Protein AF-R7FGC3-F1 (afdb_monomer_lite)

Secondary structure (DSSP, 8-state):
--HHHHHHHHHHHHTT--PPSS--TTS-HHHHHHHHHHHHHHHHHHHHHHT-

Foldseek 3Di:
DDPVVVLLCVLLVVLVHDDDDDDDPVDDPVSVVSSVVVSVVVVVVVVVVVVD

Radius of gyration: 12.12 Å; chains: 1; bounding box: 29×20×33 Å

pLDDT: mean 95.28, std 5.15, range [68.62, 98.38]

Structure (mmCIF, N/CA/C/O backbone):
data_AF-R7FGC3-F1
#
_entry.id   AF-R7FGC3-F1
#
loop_
_atom_site.group_PDB
_atom_site.id
_atom_site.type_symbol
_atom_site.label_atom_id
_atom_site.label_alt_id
_atom_site.label_comp_id
_atom_site.label_asym_id
_atom_site.label_entity_id
_atom_site.label_seq_id
_atom_site.pdbx_PDB_ins_code
_atom_site.Cartn_x
_atom_site.Cartn_y
_atom_site.Cartn_z
_atom_site.occupancy
_atom_site.B_iso_or_equiv
_atom_site.auth_seq_id
_atom_site.auth_comp_id
_atom_site.auth_asym_id
_atom_site.auth_atom_id
_atom_site.pdbx_PDB_model_num
ATOM 1 N N . MET A 1 1 ? 8.993 -12.979 5.027 1.00 68.62 1 MET A N 1
ATOM 2 C CA . MET A 1 1 ? 7.908 -12.048 4.651 1.00 68.62 1 MET A CA 1
ATOM 3 C C . MET A 1 1 ? 7.067 -11.767 5.884 1.00 68.62 1 MET A C 1
ATOM 5 O O . MET A 1 1 ? 6.547 -12.713 6.470 1.00 68.62 1 MET A O 1
ATOM 9 N N . THR A 1 2 ? 7.022 -10.514 6.335 1.00 92.31 2 THR A N 1
ATOM 10 C CA . THR A 1 2 ? 6.294 -10.116 7.553 1.00 92.31 2 THR A CA 1
ATOM 11 C C . THR A 1 2 ? 4.778 -10.084 7.315 1.00 92.31 2 THR A C 1
ATOM 13 O O . THR A 1 2 ? 4.324 -10.159 6.172 1.00 92.31 2 THR A O 1
ATOM 16 N N . ALA A 1 3 ? 3.972 -9.971 8.377 1.00 91.31 3 ALA A N 1
ATOM 17 C CA . ALA A 1 3 ? 2.523 -9.785 8.236 1.00 91.31 3 ALA A CA 1
ATOM 18 C C . ALA A 1 3 ? 2.187 -8.509 7.438 1.00 91.31 3 ALA A C 1
ATOM 20 O O . ALA A 1 3 ? 1.319 -8.536 6.569 1.00 91.31 3 ALA A O 1
ATOM 21 N N . LEU A 1 4 ? 2.937 -7.426 7.670 1.00 92.69 4 LEU A N 1
ATOM 22 C CA . LEU A 1 4 ? 2.797 -6.173 6.927 1.00 92.69 4 LEU A CA 1
ATOM 23 C C . LEU A 1 4 ? 3.164 -6.322 5.447 1.00 92.69 4 LEU A C 1
ATOM 25 O O . LEU A 1 4 ? 2.500 -5.731 4.599 1.00 92.69 4 LEU A O 1
ATOM 29 N N . ASP A 1 5 ? 4.171 -7.137 5.119 1.00 93.88 5 ASP A N 1
ATOM 30 C CA . ASP A 1 5 ? 4.518 -7.398 3.719 1.00 93.88 5 ASP A CA 1
ATOM 31 C C . ASP A 1 5 ? 3.394 -8.121 2.984 1.00 93.88 5 ASP A C 1
ATOM 33 O O . ASP A 1 5 ? 3.037 -7.719 1.881 1.00 93.88 5 ASP A O 1
ATOM 37 N N . LYS A 1 6 ? 2.810 -9.161 3.595 1.00 95.00 6 LYS A N 1
ATOM 38 C CA . LYS A 1 6 ? 1.661 -9.871 3.011 1.00 95.00 6 LYS A CA 1
ATOM 39 C C . LYS A 1 6 ? 0.493 -8.914 2.788 1.00 95.00 6 LYS A C 1
ATOM 41 O O . LYS A 1 6 ? -0.039 -8.842 1.685 1.00 95.00 6 LYS A O 1
ATOM 46 N N . PHE A 1 7 ? 0.190 -8.109 3.802 1.00 96.44 7 PHE A N 1
ATOM 47 C CA . PHE A 1 7 ? -0.878 -7.121 3.749 1.00 96.44 7 PHE A CA 1
ATOM 48 C C . PHE A 1 7 ? -0.681 -6.081 2.633 1.00 96.44 7 PHE A C 1
ATOM 50 O O . PHE A 1 7 ? -1.620 -5.745 1.918 1.00 96.44 7 PHE A O 1
ATOM 57 N N . LYS A 1 8 ? 0.550 -5.606 2.420 1.00 96.12 8 LYS A N 1
ATOM 58 C CA . LYS A 1 8 ? 0.894 -4.701 1.312 1.00 96.12 8 LYS A CA 1
ATOM 59 C C . LYS A 1 8 ? 0.547 -5.306 -0.055 1.00 96.12 8 LYS A C 1
ATOM 61 O O . LYS A 1 8 ? -0.020 -4.608 -0.894 1.00 96.12 8 LYS A O 1
ATOM 66 N N . TYR A 1 9 ? 0.865 -6.584 -0.279 1.00 97.31 9 TYR A N 1
ATOM 67 C CA . TYR A 1 9 ? 0.567 -7.273 -1.544 1.00 97.31 9 TYR A CA 1
ATOM 68 C C . TYR A 1 9 ? -0.931 -7.560 -1.728 1.00 97.31 9 TYR A C 1
ATOM 70 O O . TYR A 1 9 ? -1.444 -7.440 -2.843 1.00 97.31 9 TYR A O 1
ATOM 78 N N . GLU A 1 10 ? -1.646 -7.879 -0.647 1.00 96.62 10 GLU A N 1
ATOM 79 C CA . GLU A 1 10 ? -3.108 -8.015 -0.662 1.00 96.62 10 GLU A CA 1
ATOM 80 C C . GLU A 1 10 ? -3.771 -6.698 -1.072 1.00 96.62 10 GLU A C 1
ATOM 82 O O . GLU A 1 10 ? -4.538 -6.661 -2.033 1.00 96.62 10 GLU A O 1
ATOM 87 N N . VAL A 1 11 ? -3.402 -5.592 -0.418 1.00 97.81 11 VAL A N 1
ATOM 88 C CA . VAL A 1 11 ? -3.936 -4.266 -0.750 1.00 97.81 11 VAL A CA 1
ATOM 89 C C . VAL A 1 11 ? -3.599 -3.877 -2.185 1.00 97.81 11 VAL A C 1
ATOM 91 O O . VAL A 1 11 ? -4.473 -3.369 -2.882 1.00 97.81 11 VAL A O 1
ATOM 94 N N . ALA A 1 12 ? -2.373 -4.133 -2.650 1.00 97.62 12 ALA A N 1
ATOM 95 C CA . ALA A 1 12 ? -1.984 -3.877 -4.036 1.00 97.62 12 ALA A CA 1
ATOM 96 C C . ALA A 1 12 ? -2.885 -4.614 -5.038 1.00 97.62 12 ALA A C 1
ATOM 98 O O . ALA A 1 12 ? -3.378 -4.001 -5.988 1.00 97.62 12 ALA A O 1
ATOM 99 N N . SER A 1 13 ? -3.178 -5.886 -4.764 1.00 97.06 13 SER A N 1
ATOM 100 C CA . SER A 1 13 ? -4.077 -6.703 -5.582 1.00 97.06 13 SER A CA 1
ATOM 101 C C . SER A 1 13 ? -5.503 -6.144 -5.595 1.00 97.06 13 SER A C 1
ATOM 103 O O . SER A 1 13 ? -6.102 -6.018 -6.661 1.00 97.06 13 SER A O 1
ATOM 105 N N . GLU A 1 14 ? -6.034 -5.729 -4.442 1.00 97.06 14 GLU A N 1
ATOM 106 C CA . GLU A 1 14 ? -7.372 -5.130 -4.348 1.00 97.06 14 GLU A CA 1
ATOM 107 C C . GLU A 1 14 ? -7.501 -3.806 -5.111 1.00 97.06 14 GLU A C 1
ATOM 109 O O . GLU A 1 14 ? -8.555 -3.504 -5.672 1.00 97.06 14 GLU A O 1
ATOM 114 N N . VAL A 1 15 ? -6.440 -2.992 -5.130 1.00 96.44 15 VAL A N 1
ATOM 115 C CA . VAL A 1 15 ? -6.450 -1.705 -5.841 1.00 96.44 15 VAL A CA 1
ATOM 116 C C . VAL A 1 15 ? -6.069 -1.827 -7.318 1.00 96.44 15 VAL A C 1
ATOM 118 O O . VAL A 1 15 ? -6.041 -0.808 -8.011 1.00 96.44 15 VAL A O 1
ATOM 121 N N . GLY A 1 16 ? -5.813 -3.047 -7.802 1.00 96.12 16 GLY A N 1
ATOM 122 C CA . GLY A 1 16 ? -5.466 -3.335 -9.193 1.00 96.12 16 GLY A CA 1
ATOM 123 C C . GLY A 1 16 ? -4.057 -2.892 -9.586 1.00 96.12 16 GLY A C 1
ATOM 124 O O . GLY A 1 16 ? -3.815 -2.610 -10.757 1.00 96.12 16 GLY A O 1
ATOM 125 N N . VAL A 1 17 ? -3.133 -2.798 -8.626 1.00 96.62 17 VAL A N 1
ATOM 126 C CA . VAL A 1 17 ? -1.739 -2.414 -8.873 1.00 96.62 17 VAL A CA 1
ATOM 127 C C . VAL A 1 17 ? -0.855 -3.652 -8.778 1.00 96.62 17 VAL A C 1
ATOM 129 O O . VAL A 1 17 ? -0.804 -4.320 -7.747 1.00 96.62 17 VAL A O 1
ATOM 132 N N . ASN A 1 18 ? -0.125 -3.947 -9.853 1.00 95.00 18 ASN A N 1
ATOM 133 C CA . ASN A 1 18 ? 0.818 -5.059 -9.884 1.00 95.00 18 ASN A CA 1
ATOM 134 C C . ASN A 1 18 ? 2.104 -4.700 -9.122 1.00 95.00 18 ASN A C 1
ATOM 136 O O . ASN A 1 18 ? 3.039 -4.155 -9.706 1.00 95.00 18 ASN A O 1
ATOM 140 N N . LEU A 1 19 ? 2.137 -4.997 -7.823 1.00 96.12 19 LEU A N 1
ATOM 141 C CA . LEU A 1 19 ? 3.311 -4.807 -6.975 1.00 96.12 19 LEU A CA 1
ATOM 142 C C . LEU A 1 19 ? 4.162 -6.081 -6.952 1.00 96.12 19 LEU A C 1
ATOM 144 O O . LEU A 1 19 ? 3.721 -7.127 -6.47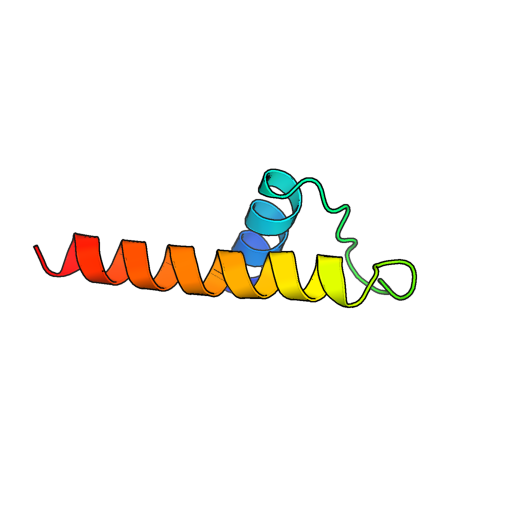7 1.00 96.12 19 LEU A O 1
ATOM 148 N N . LYS A 1 20 ? 5.399 -5.978 -7.433 1.00 94.50 20 LYS A N 1
ATOM 149 C CA . LYS A 1 20 ? 6.362 -7.081 -7.514 1.00 94.50 20 LYS A CA 1
ATOM 150 C C . LYS A 1 20 ? 7.195 -7.164 -6.241 1.00 94.50 20 LYS A C 1
ATOM 152 O O . LYS A 1 20 ? 7.414 -6.157 -5.565 1.00 94.50 20 LYS A O 1
ATOM 157 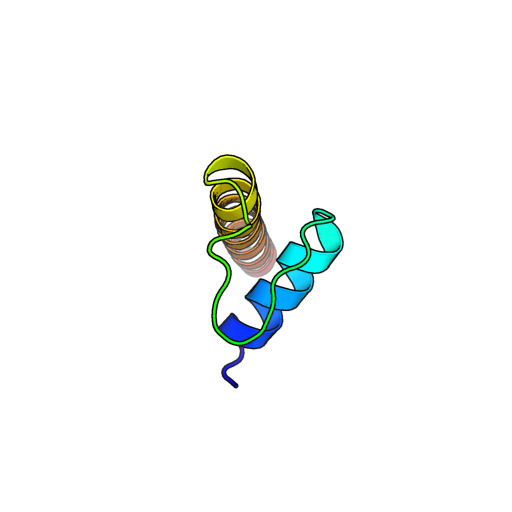N N . ASP A 1 21 ? 7.727 -8.346 -5.960 1.00 93.31 21 ASP A N 1
ATOM 158 C CA . ASP A 1 21 ? 8.840 -8.461 -5.023 1.00 93.31 21 ASP A CA 1
ATOM 159 C C . ASP A 1 21 ? 10.127 -7.973 -5.711 1.00 93.31 21 ASP A C 1
ATOM 161 O O . ASP A 1 21 ? 10.465 -8.426 -6.806 1.00 93.31 21 ASP A O 1
ATOM 165 N N . GLY A 1 22 ? 10.806 -6.995 -5.111 1.00 91.88 22 GLY A N 1
ATOM 166 C CA . GLY A 1 22 ? 11.953 -6.308 -5.712 1.00 91.88 22 GLY A CA 1
ATOM 167 C C . GLY A 1 22 ? 11.617 -4.953 -6.351 1.00 91.88 22 GLY A C 1
ATOM 168 O O . GLY A 1 22 ? 10.927 -4.117 -5.762 1.00 91.88 22 GLY A O 1
ATOM 169 N N . TYR A 1 23 ? 12.188 -4.680 -7.528 1.00 94.00 23 TYR A N 1
ATOM 170 C CA . TYR A 1 23 ? 12.124 -3.356 -8.153 1.00 94.00 23 TYR A CA 1
ATOM 171 C C . TYR A 1 23 ? 10.741 -3.059 -8.749 1.00 94.00 23 TYR A C 1
ATOM 173 O O . TYR A 1 23 ? 10.221 -3.824 -9.558 1.00 94.00 23 TYR A O 1
ATOM 181 N N . ASN A 1 24 ? 10.183 -1.907 -8.372 1.00 95.06 24 ASN A N 1
ATOM 182 C CA . ASN A 1 24 ? 8.866 -1.419 -8.791 1.00 95.06 24 ASN A CA 1
ATOM 183 C C . ASN A 1 24 ? 8.947 -0.008 -9.401 1.00 95.06 24 ASN A C 1
ATOM 185 O O . ASN A 1 24 ? 8.039 0.802 -9.232 1.00 95.06 24 ASN A O 1
ATOM 189 N N . GLY A 1 25 ? 10.057 0.331 -10.067 1.00 95.25 25 GLY A N 1
ATOM 190 C CA . GLY A 1 25 ? 10.234 1.664 -10.661 1.00 95.25 25 GLY A CA 1
ATOM 191 C C . GLY A 1 25 ? 9.310 1.961 -11.843 1.00 95.25 25 GLY A C 1
ATOM 192 O O . GLY A 1 25 ? 9.213 3.109 -12.260 1.00 95.25 25 GLY A O 1
ATOM 193 N N . ASP A 1 26 ? 8.620 0.946 -12.365 1.00 94.94 26 ASP A N 1
ATOM 194 C CA . ASP A 1 26 ? 7.560 1.085 -13.363 1.00 94.94 26 ASP A CA 1
ATOM 195 C C . ASP A 1 26 ? 6.205 1.495 -12.761 1.00 94.94 26 ASP A C 1
ATOM 197 O O . ASP A 1 26 ? 5.304 1.900 -13.495 1.00 94.94 26 ASP A O 1
ATOM 201 N N . ILE A 1 27 ? 6.048 1.432 -11.435 1.00 96.31 27 ILE A N 1
ATOM 202 C CA . ILE A 1 27 ? 4.823 1.855 -10.753 1.00 96.31 27 ILE A CA 1
ATOM 203 C C . ILE A 1 27 ? 4.817 3.375 -10.602 1.00 96.31 27 ILE A C 1
ATOM 205 O O . ILE A 1 27 ? 5.770 3.983 -10.113 1.00 96.31 27 ILE A O 1
ATOM 209 N N . SER A 1 28 ? 3.701 4.004 -10.975 1.00 97.19 28 SER A N 1
ATOM 210 C CA . SER A 1 28 ? 3.539 5.442 -10.790 1.00 97.19 28 SER A CA 1
ATOM 211 C C . SER A 1 28 ? 3.503 5.810 -9.300 1.00 97.19 28 SER A C 1
ATOM 213 O O . SER A 1 28 ? 2.959 5.080 -8.469 1.00 97.19 28 SER A O 1
ATOM 215 N N . ALA A 1 29 ? 4.001 6.997 -8.939 1.00 97.25 29 ALA A N 1
ATOM 216 C CA . ALA A 1 29 ? 3.903 7.492 -7.559 1.00 97.25 29 ALA A CA 1
ATOM 217 C C . ALA A 1 29 ? 2.445 7.535 -7.050 1.00 97.25 29 ALA A C 1
ATOM 219 O O . ALA A 1 29 ? 2.186 7.333 -5.864 1.00 97.25 29 ALA A O 1
ATOM 220 N N . ARG A 1 30 ? 1.483 7.751 -7.960 1.00 97.50 30 ARG A N 1
ATOM 221 C CA . ARG A 1 30 ? 0.046 7.710 -7.667 1.00 97.50 30 ARG A CA 1
ATOM 222 C C . ARG A 1 30 ? -0.404 6.312 -7.244 1.00 97.50 30 ARG A C 1
ATOM 224 O O . ARG A 1 30 ? -1.139 6.196 -6.267 1.00 97.50 30 ARG A O 1
ATOM 231 N N . ASP A 1 31 ? 0.037 5.273 -7.943 1.00 97.75 31 ASP A N 1
ATOM 232 C CA . ASP A 1 31 ? -0.330 3.886 -7.644 1.00 97.75 31 ASP A CA 1
ATOM 233 C C . ASP A 1 31 ? 0.339 3.390 -6.361 1.00 97.75 31 ASP A C 1
ATOM 235 O O . ASP A 1 31 ? -0.327 2.804 -5.507 1.00 97.75 31 ASP A O 1
ATOM 239 N N . ALA A 1 32 ? 1.617 3.723 -6.154 1.00 97.06 32 ALA A N 1
ATOM 240 C CA . ALA A 1 32 ? 2.304 3.464 -4.889 1.00 97.06 32 ALA A CA 1
ATOM 241 C C . ALA A 1 32 ? 1.592 4.155 -3.709 1.00 97.06 32 ALA A C 1
ATOM 243 O O . ALA A 1 32 ? 1.335 3.534 -2.673 1.00 97.06 32 ALA A O 1
ATOM 244 N N . GLY A 1 33 ? 1.193 5.420 -3.888 1.00 97.69 33 GLY A N 1
ATOM 245 C CA . GLY A 1 33 ? 0.401 6.163 -2.908 1.00 97.69 33 GLY A CA 1
ATOM 246 C C . GLY A 1 33 ? -0.974 5.538 -2.656 1.00 97.69 33 GLY A C 1
ATOM 247 O O . GLY A 1 33 ? -1.413 5.460 -1.508 1.00 97.69 33 GLY A O 1
ATOM 248 N N . ARG A 1 34 ? -1.640 5.025 -3.699 1.00 97.81 34 ARG A N 1
ATOM 249 C CA . ARG A 1 34 ? -2.925 4.322 -3.580 1.00 97.81 34 ARG A CA 1
ATOM 250 C 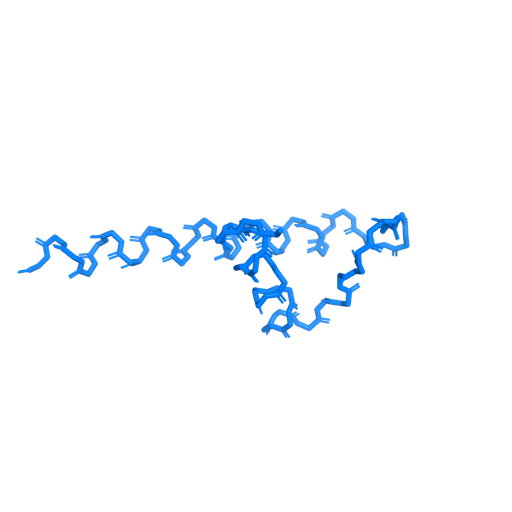C . ARG A 1 34 ? -2.796 3.061 -2.728 1.00 97.81 34 ARG A C 1
ATOM 252 O O . ARG A 1 34 ? -3.674 2.830 -1.899 1.00 97.81 34 ARG A O 1
ATOM 259 N N . ILE A 1 35 ? -1.721 2.285 -2.880 1.00 97.94 35 ILE A N 1
ATOM 260 C CA . ILE A 1 35 ? -1.452 1.111 -2.035 1.00 97.94 35 ILE A CA 1
ATOM 261 C C . ILE A 1 35 ? -1.298 1.545 -0.573 1.00 97.94 35 ILE A C 1
ATOM 263 O O . ILE A 1 35 ? -2.067 1.108 0.283 1.00 97.94 35 ILE A O 1
ATOM 267 N N . GLY A 1 36 ? -0.357 2.452 -0.289 1.00 97.81 36 GLY A N 1
ATOM 268 C CA . GLY A 1 36 ? -0.066 2.888 1.081 1.00 97.81 36 GLY A CA 1
ATOM 269 C C . GLY A 1 36 ? -1.270 3.528 1.781 1.00 97.81 36 GLY A C 1
ATOM 270 O O . GLY A 1 36 ? -1.568 3.210 2.931 1.00 97.81 36 GLY A O 1
ATOM 271 N N . GLY A 1 37 ? -2.027 4.369 1.072 1.00 98.31 37 GLY A N 1
ATOM 272 C CA . GLY A 1 37 ? -3.237 4.992 1.609 1.00 98.31 37 GLY A CA 1
ATOM 273 C C . GLY 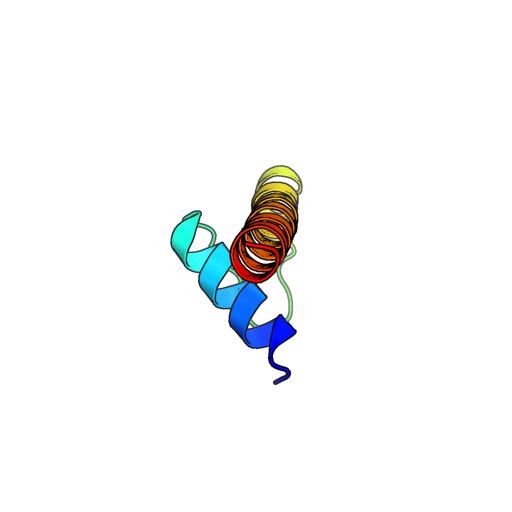A 1 37 ? -4.330 3.976 1.958 1.00 98.31 37 GLY A C 1
ATOM 274 O O . GLY A 1 37 ? -4.962 4.090 3.008 1.00 98.31 37 GLY A O 1
ATOM 275 N N . ASN A 1 38 ? -4.530 2.948 1.124 1.00 98.38 38 ASN A N 1
ATOM 276 C CA . ASN A 1 38 ? -5.503 1.889 1.417 1.00 98.38 38 ASN A CA 1
ATOM 277 C C . ASN A 1 38 ? -5.052 0.979 2.567 1.00 98.38 38 ASN A C 1
ATOM 279 O O . ASN A 1 38 ? -5.897 0.560 3.358 1.00 98.38 38 ASN A O 1
ATOM 283 N N . MET A 1 39 ? -3.745 0.730 2.712 1.00 98.19 39 MET A N 1
ATOM 284 C CA . MET A 1 39 ? -3.204 0.015 3.872 1.00 98.19 39 ME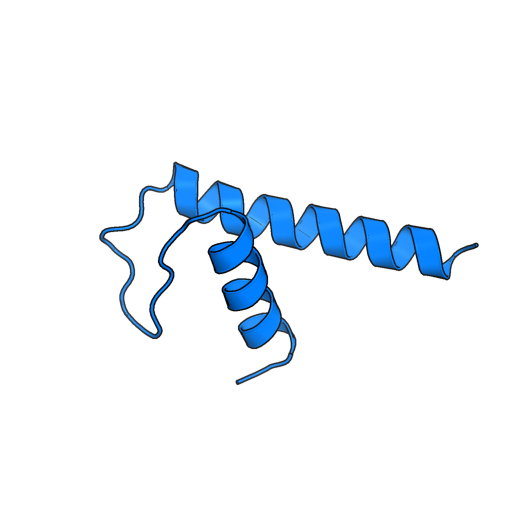T A CA 1
ATOM 285 C C . MET A 1 39 ? -3.557 0.740 5.175 1.00 98.19 39 MET A C 1
ATOM 287 O O . MET A 1 39 ? -4.157 0.136 6.063 1.00 98.19 39 MET A O 1
ATOM 291 N N . VAL A 1 40 ? -3.257 2.042 5.266 1.00 98.00 40 VAL A N 1
ATOM 292 C CA . VAL A 1 40 ? -3.553 2.849 6.464 1.00 98.00 40 VAL A CA 1
ATOM 293 C C . VAL A 1 40 ? -5.054 2.896 6.739 1.00 98.00 40 VAL A C 1
ATOM 295 O O . VAL A 1 40 ? -5.477 2.669 7.870 1.00 98.00 40 VAL A O 1
ATOM 298 N N . LYS A 1 41 ? -5.878 3.115 5.707 1.00 98.12 41 LYS A N 1
ATOM 299 C CA . LYS A 1 41 ? -7.342 3.131 5.841 1.00 98.12 41 LYS A CA 1
ATOM 300 C C . LYS A 1 41 ? -7.873 1.841 6.472 1.00 98.12 41 LYS A C 1
ATOM 302 O O . LYS A 1 41 ? -8.664 1.901 7.406 1.00 98.12 41 LYS A O 1
ATOM 307 N N . LYS A 1 42 ? -7.428 0.682 5.988 1.00 97.31 42 LYS A N 1
ATOM 308 C CA . LYS A 1 42 ? -7.845 -0.629 6.506 1.00 97.31 42 LYS A CA 1
ATOM 309 C C . LYS A 1 42 ? -7.331 -0.900 7.918 1.00 97.31 42 LYS A C 1
ATOM 311 O O . LYS A 1 42 ? -8.075 -1.444 8.725 1.00 97.31 42 LYS A O 1
ATOM 316 N N . MET A 1 43 ? -6.097 -0.503 8.232 1.00 96.75 43 MET A N 1
ATOM 317 C CA . MET A 1 43 ? -5.557 -0.612 9.592 1.00 96.75 43 MET A CA 1
ATOM 318 C C . MET A 1 43 ? -6.400 0.185 10.588 1.00 96.75 43 MET A C 1
ATOM 320 O O . MET A 1 43 ? -6.764 -0.340 11.635 1.00 96.75 43 MET A O 1
ATOM 324 N N . ILE A 1 44 ? -6.772 1.421 10.236 1.00 97.56 44 ILE A N 1
ATOM 325 C CA . ILE A 1 44 ? -7.652 2.250 11.068 1.00 97.56 44 ILE A CA 1
ATOM 326 C C . ILE A 1 44 ? -9.017 1.578 11.229 1.00 97.56 44 ILE A C 1
ATOM 328 O O . ILE A 1 44 ? -9.474 1.417 12.353 1.00 97.56 44 ILE A O 1
ATOM 332 N N . GLN A 1 45 ? -9.623 1.092 10.141 1.00 97.25 45 GLN A N 1
ATOM 333 C CA . GLN A 1 45 ? -10.905 0.377 10.203 1.00 97.25 45 GLN A CA 1
ATOM 334 C C . GLN A 1 45 ? -10.856 -0.859 11.116 1.00 97.25 45 GLN A C 1
ATOM 336 O O . GLN A 1 45 ? -11.804 -1.123 11.850 1.00 97.25 45 GLN A O 1
ATOM 341 N N . GLN A 1 46 ? -9.764 -1.630 11.085 1.00 96.12 46 GLN A N 1
ATOM 342 C CA . GLN A 1 46 ? -9.580 -2.775 11.982 1.00 96.12 46 GLN A CA 1
ATOM 343 C C . GLN A 1 46 ? -9.497 -2.336 13.446 1.00 96.12 46 GLN A C 1
ATOM 345 O O . GLN A 1 46 ? -10.143 -2.943 14.295 1.00 96.12 46 GLN A O 1
ATOM 350 N N . VAL A 1 47 ? -8.748 -1.270 13.740 1.00 97.38 47 VAL A N 1
ATOM 351 C CA . VAL A 1 47 ? -8.665 -0.703 15.094 1.00 97.38 47 VAL A CA 1
ATOM 352 C C . VAL A 1 47 ? -10.037 -0.213 15.560 1.00 97.38 47 VAL A C 1
ATOM 354 O O . VAL A 1 47 ? -10.480 -0.608 16.633 1.00 97.38 47 VAL A O 1
ATOM 357 N N . GLU A 1 48 ? -10.746 0.565 14.741 1.00 97.44 48 GLU A N 1
ATOM 358 C CA . GLU A 1 48 ? -12.096 1.060 15.042 1.00 97.44 48 GLU A CA 1
ATOM 359 C C . GLU A 1 48 ? -13.089 -0.077 15.314 1.00 97.44 48 GLU A C 1
ATOM 361 O O . GLU A 1 48 ? -13.939 0.042 16.194 1.00 97.44 48 GLU A O 1
ATOM 366 N N . ASN A 1 49 ? -12.987 -1.189 14.582 1.00 97.06 49 ASN A N 1
ATOM 367 C CA . ASN A 1 49 ? -13.841 -2.357 14.788 1.00 97.06 49 ASN A CA 1
ATOM 368 C C . ASN A 1 49 ? -13.494 -3.137 16.060 1.00 97.06 49 ASN A C 1
ATOM 370 O O . ASN A 1 49 ? -14.397 -3.701 16.664 1.00 97.06 49 ASN A O 1
ATOM 374 N N . ASN A 1 50 ? -12.225 -3.151 16.473 1.00 96.19 50 ASN A N 1
ATOM 375 C CA . ASN A 1 50 ? -11.779 -3.818 17.700 1.00 96.19 50 ASN A CA 1
ATOM 376 C C . ASN A 1 50 ? -12.034 -2.987 18.971 1.00 96.19 50 ASN A C 1
ATOM 378 O O . ASN A 1 50 ? -11.903 -3.509 20.073 1.00 96.19 50 ASN A O 1
ATOM 382 N N . MET A 1 51 ? -12.340 -1.694 18.830 1.00 93.38 51 MET A N 1
ATOM 383 C CA . MET A 1 51 ? -12.702 -0.808 19.945 1.00 93.38 51 MET A CA 1
ATOM 384 C C . MET A 1 51 ? -14.201 -0.834 20.284 1.00 93.38 51 MET A C 1
ATOM 386 O O . MET A 1 51 ? -14.601 -0.207 21.265 1.00 93.38 51 MET A O 1
ATOM 390 N N . LYS A 1 52 ? -15.017 -1.497 19.461 1.00 73.81 52 LYS A N 1
ATOM 391 C CA . LYS A 1 52 ? -16.447 -1.72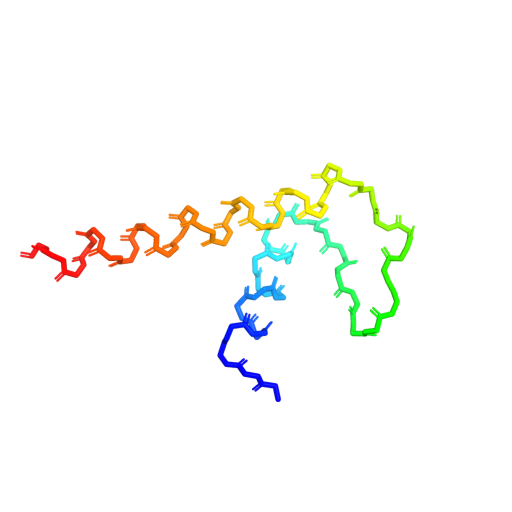4 19.706 1.00 73.81 52 LYS A CA 1
ATOM 392 C C . LYS A 1 52 ? -16.646 -2.972 20.553 1.00 73.81 52 LYS A C 1
ATOM 394 O O . LYS A 1 52 ? -17.574 -2.938 21.387 1.00 73.81 52 LYS A O 1
#

Sequence (52 aa):
MTALDKFKYEVASEVGVNLKDGYNGDISARDAGRIGGNMVKKMIQQVENNMK